Protein AF-A0A1Q9D8P3-F1 (afdb_monomer_lite)

Foldseek 3Di:
DDPVVVVVVVVVVVVVVVVPDDPVDDDDDDPPPPVQQADQQQQWGPDPDPPDIGRVVVVVDAFWDKDWDWDADPDDPDPDPDPVRTHTPDIKTFHHPVRDHDPVVNCVLQVDPPPPPVPPVVPVVPPVPPDPDDTDIRDDDD

Structure (mmCIF, N/CA/C/O backbone):
data_AF-A0A1Q9D8P3-F1
#
_entry.id   AF-A0A1Q9D8P3-F1
#
loop_
_atom_site.group_PDB
_atom_site.id
_atom_site.type_symbol
_atom_site.label_atom_id
_atom_site.label_alt_id
_atom_site.label_comp_id
_atom_site.label_asym_id
_atom_site.label_entity_id
_atom_site.label_seq_id
_atom_site.pdbx_PDB_ins_code
_atom_site.Cartn_x
_atom_site.Cartn_y
_atom_site.Cartn_z
_atom_site.occupancy
_atom_site.B_iso_or_equiv
_atom_site.auth_seq_id
_atom_site.auth_comp_id
_atom_site.auth_asym_id
_atom_site.auth_atom_id
_atom_site.pdbx_PDB_model_num
ATOM 1 N N . MET A 1 1 ? -20.849 10.958 -21.105 1.00 43.81 1 MET A N 1
ATOM 2 C CA . MET A 1 1 ? -20.871 10.535 -19.687 1.00 43.81 1 MET A CA 1
ATOM 3 C C . MET A 1 1 ? -19.741 11.251 -18.957 1.00 43.81 1 MET A C 1
ATOM 5 O O . MET A 1 1 ? -18.580 11.013 -19.268 1.00 43.81 1 MET A O 1
ATOM 9 N N . ARG A 1 2 ? -20.057 12.220 -18.093 1.00 40.66 2 ARG A N 1
ATOM 10 C CA . ARG A 1 2 ? -19.060 13.053 -17.403 1.00 40.66 2 ARG A CA 1
ATOM 11 C C . ARG A 1 2 ? -18.653 12.324 -16.112 1.00 40.66 2 ARG A C 1
ATOM 13 O O . ARG A 1 2 ? -19.510 11.985 -15.309 1.00 40.66 2 ARG A O 1
ATOM 20 N N . ARG A 1 3 ? -17.361 12.013 -15.943 1.00 55.06 3 ARG A N 1
ATOM 21 C CA . ARG A 1 3 ? -16.821 11.104 -14.898 1.00 55.06 3 ARG A CA 1
ATOM 22 C C . ARG A 1 3 ? -17.032 11.551 -13.436 1.00 55.06 3 ARG A C 1
ATOM 24 O O . ARG A 1 3 ? -16.672 10.811 -12.531 1.00 55.06 3 ARG A O 1
ATOM 31 N N . SER A 1 4 ? -17.599 12.730 -13.186 1.00 54.38 4 SER A N 1
ATOM 32 C CA . SER A 1 4 ? -17.808 13.271 -11.836 1.00 54.38 4 SER A CA 1
ATOM 33 C C . SER A 1 4 ? -19.019 12.681 -11.111 1.00 54.38 4 SER A C 1
ATOM 35 O O . SER A 1 4 ? -18.971 12.525 -9.893 1.00 54.38 4 SER A O 1
ATOM 37 N N . ASP A 1 5 ? -20.080 12.320 -11.837 1.00 60.38 5 ASP A N 1
ATOM 38 C CA . ASP A 1 5 ? -21.329 11.858 -11.210 1.00 60.38 5 ASP A CA 1
ATOM 39 C C . ASP A 1 5 ? -21.172 10.446 -10.623 1.00 60.38 5 ASP A C 1
ATOM 41 O O . ASP A 1 5 ? -21.726 10.134 -9.571 1.00 60.38 5 ASP A O 1
ATOM 45 N N . GLY A 1 6 ? -20.317 9.625 -11.245 1.00 75.19 6 GLY A N 1
ATOM 46 C CA . GLY A 1 6 ? -19.971 8.294 -10.747 1.00 75.19 6 GLY A CA 1
ATOM 47 C C . GLY A 1 6 ? -19.176 8.318 -9.441 1.00 75.19 6 GLY A C 1
ATOM 48 O O . GLY A 1 6 ? -19.359 7.430 -8.618 1.00 75.19 6 GLY A O 1
ATOM 49 N N . LEU A 1 7 ? -18.340 9.341 -9.212 1.00 79.69 7 LEU A N 1
ATOM 50 C CA . LEU A 1 7 ? -17.546 9.428 -7.983 1.00 79.69 7 LEU A CA 1
ATOM 51 C C . LEU A 1 7 ? -18.430 9.718 -6.768 1.00 79.69 7 LEU A C 1
ATOM 53 O O . LEU A 1 7 ? -18.281 9.060 -5.747 1.00 79.69 7 LEU A O 1
ATOM 57 N N . LYS A 1 8 ? -19.368 10.667 -6.880 1.00 81.81 8 LYS A N 1
ATOM 58 C CA . LYS A 1 8 ? -20.298 10.974 -5.781 1.00 81.81 8 LYS A CA 1
ATOM 59 C C . LYS A 1 8 ? -21.200 9.788 -5.453 1.00 81.81 8 LYS A C 1
ATOM 61 O O . LYS A 1 8 ? -21.350 9.452 -4.287 1.00 81.81 8 LYS A O 1
ATOM 66 N N . ALA A 1 9 ? -21.761 9.136 -6.473 1.00 85.50 9 ALA A N 1
ATOM 67 C CA . ALA A 1 9 ? -22.569 7.937 -6.271 1.00 85.50 9 ALA A CA 1
ATOM 68 C C . ALA A 1 9 ? -21.756 6.814 -5.606 1.00 85.50 9 ALA A C 1
ATOM 70 O O . ALA A 1 9 ? -22.228 6.197 -4.659 1.00 85.50 9 ALA A O 1
ATOM 71 N N . TYR A 1 10 ? -20.513 6.601 -6.049 1.00 82.94 10 TYR A N 1
ATOM 72 C CA . TYR A 1 10 ? -19.602 5.635 -5.441 1.00 82.94 10 TYR A CA 1
ATOM 73 C C . TYR A 1 10 ? -19.305 5.949 -3.970 1.00 82.94 10 TYR A C 1
ATOM 75 O O . TYR A 1 10 ? -19.391 5.051 -3.141 1.00 82.94 10 TYR A O 1
ATOM 83 N N . VAL A 1 11 ? -18.988 7.207 -3.641 1.00 85.88 11 VAL A N 1
ATOM 84 C CA . VAL A 1 11 ? -18.721 7.630 -2.256 1.00 85.88 11 VAL A CA 1
ATOM 85 C C . VAL A 1 11 ? -19.943 7.384 -1.374 1.00 85.88 11 VAL A C 1
ATOM 87 O O . VAL A 1 11 ? -19.804 6.746 -0.338 1.00 85.88 11 VAL A O 1
ATOM 90 N N . ASN A 1 12 ? -21.136 7.786 -1.820 1.00 89.00 12 ASN A N 1
ATOM 91 C CA . ASN A 1 12 ? -22.367 7.587 -1.052 1.00 89.00 12 ASN A CA 1
ATOM 92 C C . ASN A 1 12 ? -22.673 6.098 -0.808 1.00 89.00 12 ASN A C 1
ATOM 94 O O . ASN A 1 12 ? -23.131 5.726 0.267 1.00 89.00 12 ASN A O 1
ATOM 98 N N . GLU A 1 13 ? -22.453 5.229 -1.799 1.00 88.88 13 GLU A N 1
ATOM 99 C CA . GLU A 1 13 ? -22.638 3.783 -1.609 1.00 88.88 13 GLU A CA 1
ATOM 100 C C . GLU A 1 13 ? -21.564 3.186 -0.691 1.00 88.88 13 GLU A C 1
ATOM 102 O O . GLU A 1 13 ? -21.867 2.326 0.135 1.00 88.88 13 GLU A O 1
ATOM 107 N N . LEU A 1 14 ? -20.322 3.669 -0.781 1.00 85.94 14 LEU A N 1
ATOM 108 C CA . LEU A 1 14 ? -19.241 3.252 0.107 1.00 85.94 14 LEU A CA 1
ATOM 109 C C . LEU A 1 14 ? -19.533 3.638 1.564 1.00 85.94 14 LEU A C 1
ATOM 111 O O . LEU A 1 14 ? -19.341 2.809 2.448 1.00 85.94 14 LEU A O 1
ATOM 115 N N . GLU A 1 15 ? -20.039 4.848 1.808 1.00 89.69 15 GLU A N 1
ATOM 116 C CA . GLU A 1 15 ? -20.454 5.310 3.140 1.00 89.69 15 GLU A CA 1
ATOM 117 C C . GLU A 1 15 ? -21.508 4.378 3.744 1.00 89.69 15 GLU A C 1
ATOM 119 O O . GLU A 1 15 ? -21.305 3.866 4.843 1.00 89.69 15 GLU A O 1
ATOM 124 N N . LYS A 1 16 ? -22.560 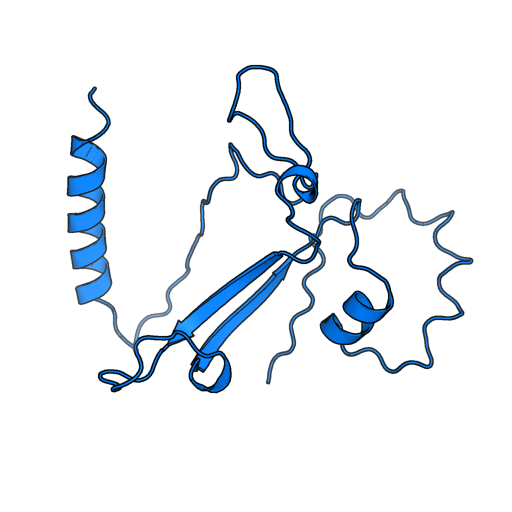4.033 2.989 1.00 89.88 16 LYS A N 1
ATOM 125 C CA . LYS A 1 16 ? -23.587 3.078 3.449 1.00 89.88 16 LYS A CA 1
ATOM 126 C C . LYS A 1 16 ? -23.012 1.702 3.781 1.00 89.88 16 LYS A C 1
ATOM 128 O O . LYS A 1 16 ? -23.474 1.043 4.711 1.00 89.88 16 LYS A O 1
ATOM 133 N N . VAL A 1 17 ? -22.039 1.223 3.005 1.00 87.19 17 VAL A N 1
ATOM 134 C CA . VAL A 1 17 ? -21.379 -0.064 3.271 1.00 87.19 17 VAL A CA 1
ATOM 135 C C . VAL A 1 17 ? -20.547 0.015 4.551 1.00 87.19 17 VAL A C 1
ATOM 137 O O . VAL A 1 17 ? -20.620 -0.902 5.368 1.00 87.19 17 VAL A O 1
ATOM 140 N N . VAL A 1 18 ? -19.802 1.106 4.741 1.00 86.00 18 VAL A N 1
ATOM 141 C CA . VAL A 1 18 ? -18.958 1.342 5.923 1.00 86.00 18 VAL A CA 1
ATOM 142 C C . VAL A 1 18 ? -19.800 1.485 7.191 1.00 86.00 18 VAL A C 1
ATOM 144 O O . VAL A 1 18 ? -19.460 0.885 8.207 1.00 86.00 18 VAL A O 1
ATOM 147 N N . GLU A 1 19 ? -20.926 2.199 7.136 1.00 89.19 19 GLU A N 1
ATOM 148 C CA . GLU A 1 19 ? -21.871 2.325 8.259 1.00 89.19 19 GLU A CA 1
ATOM 149 C C . GLU A 1 19 ? -22.437 0.971 8.712 1.00 89.19 19 GLU A C 1
ATOM 151 O O . GLU A 1 19 ? -22.774 0.793 9.880 1.00 89.19 19 GLU A O 1
ATOM 156 N N . ASN A 1 20 ? -22.502 -0.005 7.802 1.00 88.38 20 ASN A N 1
ATOM 157 C CA . ASN A 1 20 ? -22.992 -1.357 8.068 1.00 88.38 20 ASN A CA 1
ATOM 158 C C . ASN A 1 20 ? -21.869 -2.374 8.350 1.00 88.38 20 ASN A C 1
ATOM 160 O O . ASN A 1 20 ? -22.101 -3.593 8.291 1.00 88.38 20 ASN A O 1
ATOM 164 N N . PHE A 1 21 ? -20.649 -1.910 8.641 1.00 87.75 21 PHE A N 1
ATOM 165 C CA . PHE A 1 21 ? -19.587 -2.786 9.125 1.00 87.75 21 PHE A CA 1
ATOM 166 C C . PHE A 1 21 ? -19.946 -3.353 10.503 1.00 87.75 21 PHE A C 1
ATOM 168 O O . PHE A 1 21 ? -20.349 -2.640 11.414 1.00 87.75 21 PHE A O 1
ATOM 175 N N . SER A 1 22 ? -19.812 -4.669 10.645 1.00 86.69 22 SER A N 1
ATOM 176 C CA . SER A 1 22 ? -20.150 -5.422 11.849 1.00 86.69 22 SER A CA 1
ATOM 177 C C . SER A 1 22 ? -19.015 -6.381 12.168 1.00 86.69 22 SER A C 1
ATOM 179 O O . SER A 1 22 ? -18.444 -7.005 11.277 1.00 86.69 22 SER A O 1
ATOM 181 N N . THR A 1 23 ? -18.706 -6.536 13.449 1.00 87.81 23 THR A N 1
ATOM 182 C CA . THR A 1 23 ? -17.679 -7.471 13.925 1.00 87.81 23 THR A CA 1
ATOM 183 C C . THR A 1 23 ? -18.080 -8.940 13.784 1.00 87.81 23 THR A C 1
ATOM 185 O O . THR A 1 23 ? -17.230 -9.812 13.928 1.00 87.81 23 THR A O 1
ATOM 188 N N . ASP A 1 24 ? -19.347 -9.217 13.472 1.00 92.62 24 ASP A N 1
ATOM 189 C CA . ASP A 1 24 ? -19.895 -10.574 13.360 1.00 92.62 24 ASP A CA 1
ATOM 190 C C . ASP A 1 24 ? -19.796 -11.133 11.932 1.00 92.62 24 ASP A C 1
ATOM 192 O O . ASP A 1 24 ? -20.174 -12.277 11.671 1.00 92.62 24 ASP A O 1
ATOM 196 N N . LYS A 1 25 ? -19.313 -10.325 10.978 1.00 86.81 25 LYS A N 1
ATOM 197 C CA . LYS A 1 25 ? -19.210 -10.683 9.559 1.00 86.81 25 LYS A CA 1
ATOM 198 C C . LYS A 1 25 ? -17.751 -10.774 9.122 1.00 86.81 25 LYS A C 1
ATOM 200 O O . LYS A 1 25 ? -16.914 -9.959 9.500 1.00 86.81 25 LYS A O 1
ATOM 205 N N . VAL A 1 26 ? -17.456 -11.748 8.261 1.00 84.62 26 VAL A N 1
ATOM 206 C CA . VAL A 1 26 ? -16.159 -11.854 7.581 1.00 84.62 26 VAL A CA 1
ATOM 207 C C . VAL A 1 26 ? -16.221 -11.063 6.279 1.00 84.62 26 VAL A C 1
ATOM 209 O O . VAL A 1 26 ? -17.072 -11.323 5.430 1.00 84.62 26 VAL A O 1
ATOM 212 N N . TYR A 1 27 ? -15.304 -10.113 6.114 1.00 78.31 27 TYR A N 1
ATOM 213 C CA . TYR A 1 27 ? -15.194 -9.296 4.907 1.00 78.31 27 TYR A CA 1
ATOM 214 C C . TYR A 1 27 ? -14.022 -9.760 4.046 1.00 78.31 27 TYR A C 1
ATOM 216 O O . TYR A 1 27 ? -12.918 -9.987 4.541 1.00 78.31 27 TYR A O 1
ATOM 224 N N . THR A 1 28 ? -14.246 -9.847 2.737 1.00 77.69 28 THR A N 1
ATOM 225 C CA . THR A 1 28 ? -13.179 -10.014 1.746 1.00 77.69 28 THR A CA 1
ATOM 226 C C . THR A 1 28 ? -12.976 -8.693 1.023 1.00 77.69 28 THR A C 1
ATOM 228 O O . THR A 1 28 ? -13.871 -8.205 0.337 1.00 77.69 28 THR A O 1
ATOM 231 N N . PHE A 1 29 ? -11.788 -8.110 1.169 1.00 70.44 29 PHE A N 1
ATOM 232 C CA . PHE A 1 29 ? -11.418 -6.893 0.457 1.00 70.44 29 PHE A CA 1
ATOM 233 C C . PHE A 1 29 ? -10.707 -7.257 -0.842 1.00 70.44 29 PHE A C 1
ATOM 235 O O . PHE A 1 29 ? -9.598 -7.787 -0.826 1.00 70.44 29 PHE A O 1
ATOM 242 N N . CYS A 1 30 ? -11.330 -6.933 -1.971 1.00 63.19 30 CYS A N 1
ATOM 243 C CA . CYS A 1 30 ? -10.690 -7.041 -3.276 1.00 63.19 30 CYS A CA 1
ATOM 244 C C . CYS A 1 30 ? -10.214 -5.651 -3.707 1.00 63.19 30 CYS A C 1
ATOM 246 O O . CYS A 1 30 ? -11.018 -4.796 -4.080 1.00 63.19 30 CYS A O 1
ATOM 248 N N . ILE A 1 31 ? -8.903 -5.412 -3.642 1.00 62.88 31 ILE A N 1
ATOM 249 C CA . ILE A 1 31 ? -8.306 -4.140 -4.059 1.00 62.88 31 ILE A CA 1
ATOM 250 C C . ILE A 1 31 ? -8.012 -4.211 -5.557 1.00 62.88 31 ILE A C 1
ATOM 252 O O . ILE A 1 31 ? -6.951 -4.659 -5.986 1.00 62.88 31 ILE A O 1
ATOM 256 N N . TRP A 1 32 ? -8.949 -3.724 -6.364 1.00 59.34 32 TRP A N 1
ATOM 257 C CA . TRP A 1 32 ? -8.756 -3.512 -7.798 1.00 59.34 32 TRP A CA 1
ATOM 258 C C . TRP A 1 32 ? -8.155 -2.116 -7.998 1.00 59.34 32 TRP A C 1
ATOM 260 O O . TRP A 1 32 ? -8.826 -1.170 -8.400 1.00 59.34 32 TRP A O 1
ATOM 270 N N . GLY A 1 33 ? -6.900 -1.961 -7.570 1.00 60.81 33 GLY A N 1
ATOM 271 C CA . GLY A 1 33 ? -6.171 -0.697 -7.650 1.00 60.81 33 GLY A CA 1
ATOM 272 C C . GLY A 1 33 ? -5.716 -0.359 -9.071 1.00 60.81 33 GLY A C 1
ATOM 273 O O . GLY A 1 33 ? -6.156 -0.955 -10.049 1.00 60.81 33 GLY A O 1
ATOM 274 N N . VAL A 1 34 ? -4.778 0.585 -9.153 1.00 55.31 34 VAL A N 1
ATOM 275 C CA . VAL A 1 34 ? -4.152 1.218 -10.332 1.00 55.31 34 VAL A CA 1
ATOM 276 C C . VAL A 1 34 ? -3.484 0.254 -11.336 1.00 55.31 34 VAL A C 1
ATOM 278 O O . VAL A 1 34 ? -2.593 0.670 -12.049 1.00 55.31 34 VAL A O 1
ATOM 281 N N . SER A 1 35 ? -3.892 -1.009 -11.459 1.00 58.28 35 SER A N 1
ATOM 282 C CA . SER A 1 35 ? -3.334 -2.023 -12.367 1.00 58.28 35 SER A CA 1
ATOM 283 C C . SER A 1 35 ? -3.202 -1.555 -13.824 1.00 58.28 35 SER A C 1
ATOM 285 O O . SER A 1 35 ? -2.274 -1.967 -14.511 1.00 58.28 35 SER A O 1
ATOM 287 N N . GLN A 1 36 ? -4.072 -0.650 -14.290 1.00 62.56 36 GLN A N 1
ATOM 288 C CA . GLN A 1 36 ? -3.945 -0.043 -15.623 1.00 62.56 36 GLN A CA 1
ATOM 289 C C . GLN A 1 36 ? -2.703 0.849 -15.758 1.00 62.56 36 GLN A C 1
ATOM 291 O O . GLN A 1 36 ? -2.170 1.010 -16.855 1.00 62.56 36 GLN A O 1
ATOM 296 N N . PHE A 1 37 ? -2.260 1.428 -14.643 1.00 68.69 37 PHE A N 1
ATOM 297 C CA . PHE A 1 37 ? -1.185 2.401 -14.586 1.00 68.69 37 PHE A CA 1
ATOM 298 C C . PHE A 1 37 ? 0.041 1.959 -13.806 1.00 68.69 37 PHE A C 1
ATOM 300 O O . PHE A 1 37 ? 1.080 2.569 -13.991 1.00 68.69 37 PHE A O 1
ATOM 307 N N . LEU A 1 38 ? -0.053 0.946 -12.952 1.00 74.12 38 LEU A N 1
ATOM 308 C CA . LEU A 1 38 ? 1.005 0.463 -12.076 1.00 74.12 38 LEU A CA 1
ATOM 309 C C . LEU A 1 38 ? 1.069 -1.060 -12.188 1.00 74.12 38 LEU A C 1
ATOM 311 O O . LEU A 1 38 ? 0.214 -1.779 -11.667 1.00 74.12 38 LEU A O 1
ATOM 315 N N . ASP A 1 39 ? 2.108 -1.542 -12.854 1.00 78.44 39 ASP A N 1
ATOM 316 C CA . ASP A 1 39 ? 2.448 -2.952 -12.958 1.00 78.44 39 ASP A CA 1
ATOM 317 C C . ASP A 1 39 ? 3.570 -3.251 -11.958 1.00 78.44 39 ASP A C 1
ATOM 319 O O . ASP A 1 39 ? 4.746 -2.995 -12.215 1.00 78.44 39 ASP A O 1
ATOM 323 N N . CYS A 1 40 ? 3.204 -3.769 -10.784 1.00 75.31 40 CYS A N 1
ATOM 324 C CA . CYS A 1 40 ? 4.174 -4.122 -9.748 1.00 75.31 40 CYS A CA 1
ATOM 325 C C . CYS A 1 40 ? 5.017 -5.351 -10.131 1.00 75.31 40 CYS A C 1
ATOM 327 O O . CYS A 1 40 ? 6.157 -5.453 -9.685 1.00 75.31 40 CYS A O 1
ATOM 329 N N . ILE A 1 41 ? 4.514 -6.233 -11.006 1.00 77.75 41 ILE A N 1
ATOM 330 C CA . ILE A 1 41 ? 5.260 -7.403 -11.493 1.00 77.75 41 ILE A CA 1
ATOM 331 C C . ILE A 1 41 ? 6.398 -6.945 -12.402 1.00 77.75 41 ILE A C 1
ATOM 333 O O . ILE A 1 41 ? 7.510 -7.456 -12.291 1.00 77.75 41 ILE A O 1
ATOM 337 N N . ARG A 1 42 ? 6.156 -5.957 -13.269 1.00 78.44 42 ARG A N 1
ATOM 338 C CA . ARG A 1 42 ? 7.189 -5.372 -14.144 1.00 78.44 42 ARG A CA 1
ATOM 339 C C . ARG A 1 42 ? 7.926 -4.185 -13.526 1.00 78.44 42 ARG A C 1
ATOM 341 O O . ARG A 1 42 ? 8.951 -3.778 -14.057 1.00 78.44 42 ARG A O 1
ATOM 348 N N . TRP A 1 43 ? 7.447 -3.676 -12.391 1.00 82.38 43 TRP A N 1
ATOM 349 C CA . TRP A 1 43 ? 7.947 -2.465 -11.732 1.00 82.38 43 TRP A CA 1
ATOM 350 C C . TRP A 1 43 ? 7.847 -1.211 -12.626 1.00 82.38 43 TRP A C 1
ATOM 352 O O . TRP A 1 43 ? 8.737 -0.357 -12.658 1.00 82.38 43 TRP A O 1
ATOM 362 N N . GLU A 1 44 ? 6.749 -1.107 -13.377 1.00 84.75 44 GLU A N 1
ATOM 363 C CA . GLU A 1 44 ? 6.527 -0.074 -14.392 1.00 84.75 44 GLU A CA 1
ATOM 364 C C . GLU A 1 44 ? 5.197 0.649 -14.201 1.00 84.75 44 GLU A C 1
ATOM 366 O O . GLU A 1 44 ? 4.159 0.039 -13.946 1.00 84.75 44 GLU A O 1
ATOM 371 N N . ALA A 1 45 ? 5.206 1.957 -14.437 1.00 81.06 45 ALA A N 1
ATOM 372 C CA . ALA A 1 45 ? 4.015 2.738 -14.669 1.00 81.06 45 ALA A CA 1
ATOM 373 C C . ALA A 1 45 ? 3.663 2.745 -16.163 1.00 81.06 45 ALA A C 1
ATOM 375 O O . ALA A 1 45 ? 4.514 3.025 -17.013 1.00 81.06 45 ALA A O 1
ATOM 376 N N . ARG A 1 46 ? 2.405 2.453 -16.490 1.00 79.19 46 ARG A N 1
ATOM 377 C CA . ARG A 1 46 ? 1.875 2.368 -17.861 1.00 79.19 46 ARG A CA 1
ATOM 378 C C . ARG A 1 46 ? 0.693 3.319 -18.022 1.00 79.19 46 ARG A C 1
ATOM 380 O O . ARG A 1 46 ? 0.182 3.829 -17.040 1.00 79.19 46 ARG A O 1
ATOM 387 N N . GLY A 1 47 ? 0.282 3.639 -19.245 1.00 73.75 47 GLY A N 1
ATOM 388 C CA . GLY A 1 47 ? -0.975 4.362 -19.500 1.00 73.75 47 GLY A CA 1
ATOM 389 C C . GLY A 1 47 ? -1.066 5.822 -19.019 1.00 73.75 47 GLY A C 1
ATOM 390 O O . GLY A 1 47 ? -2.046 6.480 -19.350 1.00 73.75 47 GLY A O 1
ATOM 391 N N . ILE A 1 48 ? -0.075 6.354 -18.287 1.00 76.44 48 ILE A N 1
ATOM 392 C CA . ILE A 1 48 ? -0.039 7.765 -17.852 1.00 76.44 48 ILE A CA 1
ATOM 393 C C . ILE A 1 48 ? 0.138 8.688 -19.066 1.00 76.44 48 ILE A C 1
ATOM 395 O O . ILE A 1 48 ? -0.522 9.718 -19.170 1.00 76.44 48 ILE A O 1
ATOM 399 N N . ILE A 1 49 ? 1.004 8.291 -20.003 1.00 77.69 49 ILE A N 1
ATOM 400 C CA . ILE A 1 49 ? 1.186 8.936 -21.306 1.00 77.69 49 ILE A CA 1
ATOM 401 C C . ILE A 1 49 ? 0.985 7.861 -22.385 1.00 77.69 49 ILE A C 1
ATOM 403 O O . ILE A 1 49 ? 1.588 6.787 -22.272 1.00 77.69 49 ILE A O 1
ATOM 407 N N . PRO A 1 50 ? 0.155 8.103 -23.421 1.00 79.00 50 PRO A N 1
ATOM 408 C CA . PRO A 1 50 ? -0.075 7.131 -24.486 1.00 79.00 50 PRO A CA 1
ATOM 409 C C . PRO A 1 50 ? 1.238 6.663 -25.129 1.00 79.00 50 PRO A C 1
ATOM 411 O O . PRO A 1 50 ? 2.042 7.475 -25.574 1.00 79.00 50 PRO A O 1
ATOM 414 N N . GLY A 1 51 ? 1.458 5.346 -25.164 1.00 78.38 51 GLY A N 1
ATOM 415 C CA . GLY A 1 51 ? 2.635 4.730 -25.788 1.00 78.38 51 GLY A CA 1
ATOM 416 C C . GLY A 1 51 ? 3.928 4.763 -24.963 1.00 78.38 51 GLY A C 1
ATOM 417 O O . GLY A 1 51 ? 4.923 4.198 -25.407 1.00 78.38 51 GLY A O 1
ATOM 418 N N . MET A 1 52 ? 3.933 5.365 -23.769 1.00 78.62 52 MET A N 1
ATOM 419 C CA . MET A 1 52 ? 5.118 5.406 -22.905 1.00 78.62 52 MET A CA 1
ATOM 420 C C . MET A 1 52 ? 4.965 4.513 -21.672 1.00 78.62 52 MET A C 1
ATOM 422 O O . MET A 1 52 ? 3.901 4.443 -21.051 1.00 78.62 52 MET A O 1
ATOM 426 N N . THR A 1 53 ? 6.067 3.870 -21.291 1.00 80.75 53 THR A N 1
ATOM 427 C CA . THR A 1 53 ? 6.224 3.160 -20.019 1.00 80.75 53 THR A CA 1
ATOM 428 C C . THR A 1 53 ? 7.347 3.803 -19.210 1.00 80.75 53 THR A C 1
ATOM 430 O O . THR A 1 53 ? 8.351 4.265 -19.757 1.00 80.75 53 THR A O 1
ATOM 433 N N . PHE A 1 54 ? 7.176 3.865 -17.892 1.00 81.44 54 PHE A N 1
ATOM 434 C CA . PHE A 1 54 ? 8.154 4.460 -16.983 1.00 81.44 54 PHE A CA 1
ATOM 435 C C . PHE A 1 54 ? 8.473 3.479 -15.864 1.00 81.44 54 PHE A C 1
ATOM 437 O O . PHE A 1 54 ? 7.576 3.078 -15.138 1.00 81.44 54 PHE A O 1
ATOM 444 N N . GLY A 1 55 ? 9.740 3.115 -15.670 1.00 79.94 55 GLY A N 1
ATOM 445 C CA . GLY A 1 55 ? 10.125 2.332 -14.491 1.00 79.94 55 GLY A CA 1
ATOM 446 C C . GLY A 1 55 ? 9.840 3.109 -13.201 1.00 79.94 55 GLY A C 1
ATOM 447 O O . GLY A 1 55 ? 10.120 4.310 -13.138 1.00 79.94 55 GLY A O 1
ATOM 448 N N . PHE A 1 56 ? 9.321 2.446 -12.164 1.00 75.12 56 PHE A N 1
ATOM 449 C CA . PHE A 1 56 ? 8.997 3.097 -10.883 1.00 75.12 56 PHE A CA 1
ATOM 450 C C . PHE A 1 56 ? 10.192 3.803 -10.239 1.00 75.12 56 PHE A C 1
ATOM 452 O O . PHE A 1 56 ? 10.022 4.860 -9.634 1.00 75.12 56 PHE A O 1
ATOM 459 N N . SER A 1 57 ? 11.407 3.301 -10.460 1.00 74.00 57 SER A N 1
ATOM 460 C CA . SER A 1 57 ? 12.642 3.927 -9.978 1.00 74.00 57 SER A CA 1
ATOM 461 C C . SER A 1 57 ? 12.814 5.373 -10.463 1.00 74.00 57 SER A C 1
ATOM 463 O O . SER A 1 57 ? 13.425 6.181 -9.768 1.00 74.00 57 SER A O 1
ATOM 465 N N . ARG A 1 58 ? 12.238 5.743 -11.620 1.00 74.88 58 ARG A N 1
ATOM 466 C CA . ARG A 1 58 ? 12.277 7.126 -12.136 1.00 74.88 58 ARG A CA 1
ATOM 467 C C . ARG A 1 58 ? 11.410 8.095 -11.335 1.00 74.88 58 ARG A C 1
ATOM 469 O O . ARG A 1 58 ? 11.678 9.289 -11.354 1.00 74.88 58 ARG A O 1
ATOM 476 N N . PHE A 1 59 ? 10.415 7.591 -10.610 1.00 71.38 59 PHE A N 1
ATOM 477 C CA . PHE A 1 59 ? 9.613 8.378 -9.671 1.00 71.38 59 PHE A CA 1
ATOM 478 C C . PHE A 1 59 ? 10.249 8.446 -8.273 1.00 71.38 59 PHE A C 1
ATOM 480 O O . PHE A 1 59 ? 9.595 8.856 -7.319 1.00 71.38 59 PHE A O 1
ATOM 487 N N . GLY A 1 60 ? 11.507 8.008 -8.125 1.00 69.44 60 GLY A N 1
ATOM 488 C CA . GLY A 1 60 ? 12.187 7.923 -6.832 1.00 69.44 60 GLY A CA 1
ATOM 489 C C . GLY A 1 60 ? 11.671 6.792 -5.938 1.00 69.44 60 GLY A C 1
ATOM 490 O O . GLY A 1 60 ? 12.077 6.691 -4.782 1.00 69.44 60 GLY A O 1
ATOM 491 N N . LEU A 1 61 ? 10.793 5.927 -6.456 1.00 72.62 61 LEU A N 1
ATOM 492 C CA . LEU A 1 61 ? 10.272 4.775 -5.730 1.00 72.62 61 LEU A CA 1
ATOM 493 C C . LEU A 1 61 ? 11.268 3.617 -5.836 1.00 72.62 61 LEU A C 1
ATOM 495 O O . LEU A 1 61 ? 11.399 2.979 -6.882 1.00 72.62 61 LEU A O 1
ATOM 499 N N . LYS A 1 62 ? 11.974 3.343 -4.738 1.00 78.75 62 LYS A N 1
ATOM 500 C CA . LYS A 1 62 ? 12.795 2.1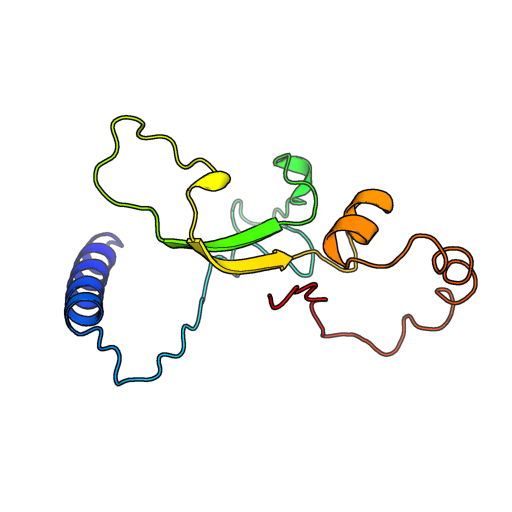37 -4.583 1.00 78.75 62 LYS A CA 1
ATOM 501 C C . LYS A 1 62 ? 11.958 0.993 -4.012 1.00 78.75 62 LYS A C 1
ATOM 503 O O . LYS A 1 62 ? 11.064 1.222 -3.202 1.00 78.75 62 LYS A O 1
ATOM 508 N N . ALA A 1 63 ? 12.260 -0.235 -4.426 1.00 79.38 63 ALA A N 1
ATOM 509 C CA . ALA A 1 63 ? 11.663 -1.422 -3.829 1.00 79.38 63 ALA A CA 1
ATOM 510 C C . ALA A 1 63 ? 12.125 -1.595 -2.363 1.00 79.38 63 ALA A C 1
ATOM 512 O O . ALA A 1 63 ? 13.280 -1.288 -2.052 1.00 79.38 63 ALA A O 1
ATOM 513 N N . PRO A 1 64 ? 11.264 -2.116 -1.468 1.00 83.69 64 PRO A N 1
ATOM 514 C CA . PRO A 1 64 ? 9.879 -2.526 -1.716 1.00 83.69 64 PRO A CA 1
ATOM 515 C C . PRO A 1 64 ? 8.864 -1.372 -1.602 1.00 83.69 64 PRO A C 1
ATOM 517 O O . PRO A 1 64 ? 9.067 -0.403 -0.872 1.00 83.69 64 PRO A O 1
ATOM 520 N N . LEU A 1 65 ? 7.714 -1.535 -2.258 1.00 80.31 65 LEU A N 1
ATOM 521 C CA . LEU A 1 65 ? 6.518 -0.732 -2.017 1.00 80.31 65 LEU A CA 1
ATOM 522 C C . LEU A 1 65 ? 5.751 -1.330 -0.833 1.00 80.31 65 LEU A C 1
ATOM 524 O O . LEU A 1 65 ? 5.436 -2.517 -0.843 1.00 80.31 65 LEU A O 1
ATOM 528 N N . THR A 1 66 ? 5.409 -0.518 0.164 1.00 81.75 66 THR A N 1
ATOM 529 C CA . THR A 1 66 ? 4.649 -0.988 1.329 1.00 81.75 66 THR A CA 1
ATOM 530 C C . THR A 1 66 ? 3.174 -0.625 1.207 1.00 81.75 66 THR A C 1
ATOM 532 O O . THR A 1 66 ? 2.834 0.555 1.109 1.00 81.75 66 THR A O 1
ATOM 535 N N . ILE A 1 67 ? 2.295 -1.626 1.282 1.00 80.38 67 ILE A N 1
ATOM 536 C CA . ILE A 1 67 ? 0.845 -1.446 1.417 1.00 80.38 67 ILE A CA 1
ATOM 537 C C . ILE A 1 67 ? 0.456 -1.785 2.851 1.00 80.38 67 ILE A C 1
ATOM 539 O O . ILE A 1 67 ? 0.744 -2.877 3.340 1.00 80.38 67 ILE A O 1
ATOM 543 N N . ALA A 1 68 ? -0.205 -0.849 3.530 1.00 82.81 68 ALA A N 1
ATOM 544 C C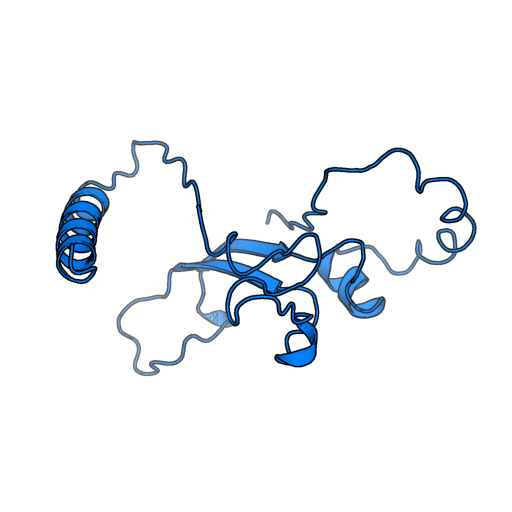A . ALA A 1 68 ? -0.595 -1.030 4.917 1.00 82.81 68 ALA A CA 1
ATOM 545 C C . ALA A 1 68 ? -2.027 -0.570 5.189 1.00 82.81 68 ALA A C 1
ATOM 547 O O . ALA A 1 68 ? -2.450 0.482 4.715 1.00 82.81 68 ALA A O 1
ATOM 548 N N . ILE A 1 69 ? -2.724 -1.341 6.020 1.00 82.69 69 ILE A N 1
ATOM 549 C CA . ILE A 1 69 ? -4.007 -0.988 6.628 1.00 82.69 69 ILE A CA 1
ATOM 550 C C . ILE A 1 69 ? -3.751 -0.908 8.126 1.00 82.69 69 ILE A C 1
ATOM 552 O O . ILE A 1 69 ? -3.241 -1.858 8.725 1.00 82.69 69 ILE A O 1
ATOM 556 N N . TYR A 1 70 ? -4.058 0.232 8.730 1.00 86.19 70 TYR A N 1
ATOM 557 C CA . TYR A 1 70 ? -3.812 0.470 10.143 1.00 86.19 70 TYR A CA 1
ATOM 558 C C . TYR A 1 70 ? -4.883 1.372 10.738 1.00 86.19 70 TYR A C 1
ATOM 560 O O . TYR A 1 70 ? -5.461 2.211 10.050 1.00 86.19 70 TYR A O 1
ATOM 568 N N . GLU A 1 71 ? -5.094 1.216 12.034 1.00 86.31 71 GLU A N 1
ATOM 569 C CA . GLU A 1 71 ? -5.840 2.156 12.857 1.00 86.31 71 GLU A CA 1
ATOM 570 C C . GLU A 1 71 ? -4.886 3.181 13.472 1.00 86.31 71 GLU A C 1
ATOM 572 O O . GLU A 1 71 ? -3.736 2.880 13.817 1.00 86.31 71 GLU A O 1
ATOM 577 N N . MET A 1 72 ? -5.386 4.407 13.596 1.00 86.62 72 MET A N 1
ATOM 578 C CA . MET A 1 72 ? -4.766 5.469 14.374 1.00 86.62 72 MET A CA 1
ATOM 579 C C . MET A 1 72 ? -5.611 5.700 15.628 1.00 86.62 72 MET A C 1
ATOM 581 O O . MET A 1 72 ? -6.835 5.758 15.511 1.00 86.62 72 MET A O 1
ATOM 585 N N . PRO A 1 73 ? -4.998 5.886 16.809 1.00 82.88 73 PRO A N 1
ATOM 586 C CA . PRO A 1 73 ? -5.724 6.391 17.968 1.00 82.88 73 PRO A CA 1
ATOM 587 C C . PRO A 1 73 ? -6.300 7.768 17.617 1.00 82.88 73 PRO A C 1
ATOM 589 O O . PRO A 1 73 ? -5.616 8.513 16.912 1.00 82.88 73 PRO A O 1
ATOM 592 N N . GLY A 1 74 ? -7.521 8.048 18.094 1.00 79.44 74 GLY A N 1
ATOM 593 C CA . GLY A 1 74 ? -8.373 9.194 17.732 1.00 79.44 74 GLY A CA 1
ATOM 594 C C . GLY A 1 74 ? -7.771 10.585 17.976 1.00 79.44 74 GLY A C 1
ATOM 595 O O . GLY A 1 74 ? -6.639 10.861 17.584 1.00 79.44 74 GLY A O 1
ATOM 596 N N . GLU A 1 75 ? -8.530 11.511 18.570 1.00 77.94 75 GLU A N 1
ATOM 597 C CA . GLU A 1 75 ? -8.044 12.885 18.762 1.00 77.94 75 GLU A CA 1
ATOM 598 C C . GLU A 1 75 ? -6.714 12.905 19.527 1.00 77.94 75 GLU A C 1
ATOM 600 O O . GLU A 1 75 ? -6.596 12.441 20.660 1.00 77.94 75 GLU A O 1
ATOM 605 N N . HIS A 1 76 ? -5.686 13.429 18.866 1.00 78.62 76 HIS A N 1
ATOM 606 C CA . HIS A 1 76 ? -4.349 13.563 19.412 1.00 78.62 76 HIS A CA 1
ATOM 607 C C . HIS A 1 76 ? -3.808 14.940 19.021 1.00 78.62 76 HIS A C 1
ATOM 609 O O . HIS A 1 76 ? -3.993 15.344 17.871 1.00 78.62 76 HIS A O 1
ATOM 615 N N . PRO A 1 77 ? -3.095 15.644 19.920 1.00 83.31 77 PRO A N 1
ATOM 616 C CA . PRO A 1 77 ? -2.589 16.993 19.645 1.00 83.31 77 PRO A CA 1
ATOM 617 C C . PRO A 1 77 ? -1.669 17.058 18.419 1.00 83.31 77 PRO A C 1
ATOM 619 O O . PRO A 1 77 ? -1.580 18.073 17.739 1.00 83.31 77 PRO A O 1
ATOM 622 N N . ASP A 1 78 ? -0.966 15.956 18.151 1.00 81.81 78 ASP A N 1
ATOM 623 C CA . ASP A 1 78 ? -0.107 15.795 16.981 1.00 81.81 78 ASP A CA 1
ATOM 624 C C . ASP A 1 78 ? -0.869 15.152 15.803 1.00 81.81 78 ASP A C 1
ATOM 626 O O . ASP A 1 78 ? -1.213 13.961 15.897 1.00 81.81 78 ASP A O 1
ATOM 630 N N . PRO A 1 79 ? -1.075 15.879 14.685 1.00 82.31 79 PRO A N 1
ATOM 631 C CA . PRO A 1 79 ? -1.759 15.370 13.497 1.00 82.31 79 PRO A CA 1
ATOM 632 C C . PRO A 1 79 ? -0.896 14.410 12.662 1.00 82.31 79 PRO A C 1
ATOM 634 O O . PRO A 1 79 ? -1.368 13.844 11.676 1.00 82.31 79 PRO A O 1
ATOM 637 N N . ARG A 1 80 ? 0.386 14.216 12.999 1.00 83.12 80 ARG A N 1
ATOM 638 C CA . ARG A 1 80 ? 1.286 13.369 12.207 1.00 83.12 80 ARG A CA 1
ATOM 639 C C . ARG A 1 80 ? 0.945 11.885 12.350 1.00 83.12 80 ARG A C 1
ATOM 641 O O . ARG A 1 80 ? 0.771 11.354 13.447 1.00 83.12 80 ARG A O 1
ATOM 648 N N . HIS A 1 81 ? 0.984 11.174 11.222 1.00 83.81 81 HIS A N 1
ATOM 649 C CA . HIS A 1 81 ? 0.807 9.720 11.137 1.00 83.81 81 HIS A CA 1
ATOM 650 C C . HIS A 1 81 ? 2.095 8.973 11.534 1.00 83.81 81 HIS A C 1
ATOM 652 O O . HIS A 1 81 ? 2.705 8.269 10.719 1.00 83.81 81 HIS A O 1
ATOM 658 N N . LEU A 1 82 ? 2.535 9.146 12.783 1.00 86.88 82 LEU A N 1
ATOM 659 C CA . LEU A 1 82 ? 3.749 8.521 13.314 1.00 86.88 82 LEU A CA 1
ATOM 660 C C . LEU A 1 82 ? 3.626 6.993 13.338 1.00 86.88 82 LEU A C 1
ATOM 662 O O . LEU A 1 82 ? 2.601 6.451 13.740 1.00 86.88 82 LEU A O 1
ATOM 666 N N . ARG A 1 83 ? 4.694 6.287 12.944 1.00 84.12 83 ARG A N 1
ATOM 667 C CA . ARG A 1 83 ? 4.710 4.814 12.867 1.00 84.12 83 ARG A CA 1
ATOM 668 C C . ARG A 1 83 ? 4.431 4.143 14.214 1.00 84.12 83 ARG A C 1
ATOM 670 O O . ARG A 1 83 ? 3.715 3.154 14.242 1.00 84.12 83 ARG A O 1
ATOM 677 N N . SER A 1 84 ? 4.944 4.699 15.310 1.00 86.19 84 SER A N 1
ATOM 678 C CA . SER A 1 84 ? 4.739 4.191 16.675 1.00 86.19 84 SER A CA 1
ATOM 679 C C . SER A 1 84 ? 3.280 4.216 17.138 1.00 86.19 84 SER A C 1
ATOM 681 O O . SER A 1 84 ? 2.934 3.513 18.078 1.00 86.19 84 SER A O 1
ATOM 683 N N . ARG A 1 85 ? 2.425 5.013 16.486 1.00 85.81 85 ARG A N 1
ATOM 684 C CA . ARG A 1 85 ? 1.001 5.150 16.820 1.00 85.81 85 ARG A CA 1
ATOM 685 C C . ARG A 1 85 ? 0.092 4.269 15.969 1.00 85.81 85 ARG A C 1
ATOM 687 O O . ARG A 1 85 ? -1.103 4.215 16.227 1.00 85.81 85 ARG A O 1
ATOM 694 N N . LYS A 1 86 ? 0.626 3.619 14.938 1.00 88.38 86 LYS A N 1
ATOM 695 C CA . LYS A 1 86 ? -0.172 2.835 13.997 1.00 88.38 86 LYS A CA 1
ATOM 696 C C . LYS A 1 86 ? -0.377 1.435 14.545 1.00 88.38 86 LYS A C 1
ATOM 698 O O . LYS A 1 86 ? 0.590 0.694 14.725 1.00 88.38 86 LYS A O 1
ATOM 703 N N . ARG A 1 87 ? -1.635 1.050 14.739 1.00 86.56 87 ARG A N 1
ATOM 704 C CA . ARG A 1 87 ? -2.000 -0.345 14.977 1.00 86.56 87 ARG A CA 1
ATOM 705 C C . ARG A 1 87 ? -2.260 -1.007 13.629 1.00 86.56 87 ARG A C 1
ATOM 707 O O . ARG A 1 87 ? -3.301 -0.793 13.019 1.00 86.56 87 ARG A O 1
ATOM 714 N N . TYR A 1 88 ? -1.277 -1.747 13.129 1.00 84.00 88 TYR A N 1
ATOM 715 C CA . TYR A 1 88 ? -1.350 -2.371 11.810 1.00 84.00 88 TYR A CA 1
ATOM 716 C C . TYR A 1 88 ? -2.245 -3.614 11.824 1.00 84.00 88 TYR A C 1
ATOM 718 O O . TYR A 1 88 ? -2.037 -4.520 12.624 1.00 84.00 88 TYR A O 1
ATOM 726 N N . TYR A 1 89 ? -3.193 -3.660 10.892 1.00 81.06 89 TYR A N 1
ATOM 727 C CA . TYR A 1 89 ? -3.980 -4.848 10.551 1.00 81.06 89 TYR A CA 1
ATOM 728 C C . TYR A 1 89 ? -3.379 -5.590 9.356 1.00 81.06 89 TYR A C 1
ATOM 730 O O . TYR A 1 89 ? -3.412 -6.813 9.289 1.00 81.06 89 TYR A O 1
ATOM 738 N N . LEU A 1 90 ? -2.796 -4.834 8.423 1.00 81.25 90 LEU A N 1
ATOM 739 C CA . LEU A 1 90 ? -2.057 -5.337 7.274 1.00 81.25 90 LEU A CA 1
ATOM 740 C C . LEU A 1 90 ? -0.815 -4.467 7.089 1.00 81.25 90 LEU A C 1
ATOM 742 O O . LEU A 1 90 ? -0.901 -3.240 7.150 1.00 81.25 90 LEU A O 1
ATOM 746 N N . ASN A 1 91 ? 0.333 -5.085 6.845 1.00 85.00 91 ASN A N 1
ATOM 747 C CA . ASN A 1 91 ? 1.553 -4.381 6.472 1.00 85.00 91 ASN A CA 1
ATOM 748 C C . ASN A 1 91 ? 2.391 -5.290 5.576 1.00 85.00 91 ASN A C 1
ATOM 750 O O . ASN A 1 91 ? 3.059 -6.201 6.060 1.00 85.00 91 ASN A O 1
ATOM 754 N N . VAL A 1 92 ? 2.301 -5.069 4.270 1.00 82.50 92 VAL A N 1
ATOM 755 C CA . VAL A 1 92 ? 2.882 -5.944 3.257 1.00 82.50 92 VAL A CA 1
ATOM 756 C C . VAL A 1 92 ? 3.896 -5.164 2.442 1.00 82.50 92 VAL A C 1
ATOM 758 O O . VAL A 1 92 ? 3.576 -4.118 1.876 1.00 82.50 92 VAL A O 1
ATOM 761 N N . ALA A 1 93 ? 5.112 -5.695 2.363 1.00 85.75 93 ALA A N 1
ATOM 762 C CA . ALA A 1 93 ? 6.129 -5.234 1.433 1.00 85.75 93 ALA A CA 1
ATOM 763 C C . ALA A 1 93 ? 5.987 -5.987 0.104 1.00 85.75 93 ALA A C 1
ATOM 765 O O . ALA A 1 93 ? 5.899 -7.213 0.086 1.00 85.75 93 ALA A O 1
ATOM 766 N N . MET A 1 94 ? 5.968 -5.248 -1.001 1.00 81.69 94 MET A N 1
ATOM 767 C CA . MET A 1 94 ? 5.833 -5.771 -2.358 1.00 81.69 94 MET A CA 1
ATOM 768 C C . MET A 1 94 ? 7.008 -5.329 -3.222 1.00 81.69 94 MET A C 1
ATOM 770 O O . MET A 1 94 ? 7.441 -4.177 -3.168 1.00 81.69 94 MET A O 1
ATOM 774 N N . TRP A 1 95 ? 7.504 -6.233 -4.057 1.00 84.69 95 TRP A N 1
ATOM 775 C CA . TRP A 1 95 ? 8.535 -5.947 -5.049 1.00 84.69 95 TRP A CA 1
ATOM 776 C C . TRP A 1 95 ? 8.380 -6.860 -6.264 1.00 84.69 95 TRP A C 1
ATOM 778 O O . TRP A 1 95 ? 7.696 -7.883 -6.212 1.00 84.69 95 TRP A O 1
ATOM 788 N N . SER A 1 96 ? 9.029 -6.480 -7.362 1.00 83.56 96 SER A N 1
ATOM 789 C CA . SER A 1 96 ? 9.162 -7.329 -8.545 1.00 83.56 96 SER A CA 1
ATOM 790 C C . SER A 1 96 ? 10.359 -8.261 -8.384 1.00 83.56 96 SER A C 1
ATOM 792 O O . SER A 1 96 ? 11.417 -7.825 -7.936 1.00 83.56 96 SER A O 1
ATOM 794 N N . ALA A 1 97 ? 10.252 -9.509 -8.842 1.00 78.38 97 ALA A N 1
ATOM 795 C CA . ALA A 1 97 ? 11.414 -10.394 -8.964 1.00 78.38 97 ALA A CA 1
ATOM 796 C C . ALA A 1 97 ? 12.494 -9.829 -9.912 1.00 78.38 97 ALA A C 1
ATOM 798 O O . ALA A 1 97 ? 13.671 -10.130 -9.749 1.00 78.38 97 ALA A O 1
ATOM 799 N N . LEU A 1 98 ? 12.107 -8.978 -10.871 1.00 78.00 98 LEU A N 1
ATOM 800 C CA . LEU A 1 98 ? 13.034 -8.283 -11.771 1.00 78.00 98 LEU A CA 1
ATOM 801 C C . LEU A 1 98 ? 13.767 -7.125 -11.078 1.00 78.00 98 LEU A C 1
ATOM 803 O O . LEU A 1 98 ? 14.822 -6.703 -11.538 1.00 78.00 98 LEU A O 1
ATOM 807 N N . HIS A 1 99 ? 13.197 -6.599 -9.992 1.00 79.25 99 HIS A N 1
ATOM 808 C CA . HIS A 1 99 ? 13.721 -5.459 -9.243 1.00 79.25 99 HIS A CA 1
ATOM 809 C C . HIS A 1 99 ? 13.667 -5.766 -7.739 1.00 79.25 99 HIS A C 1
ATOM 811 O O . HIS A 1 99 ? 12.837 -5.190 -7.021 1.00 79.25 99 HIS A O 1
ATOM 817 N N . PRO A 1 100 ? 14.499 -6.709 -7.257 1.00 79.75 100 PRO A N 1
ATOM 818 C CA . PRO A 1 100 ? 14.523 -7.057 -5.848 1.00 79.75 100 PRO A CA 1
ATOM 819 C C . PRO A 1 100 ? 15.014 -5.867 -5.001 1.00 79.75 100 PRO A C 1
ATOM 821 O O . PRO A 1 100 ? 15.781 -5.031 -5.487 1.00 79.75 100 PRO A O 1
ATOM 824 N N . PRO A 1 101 ? 14.594 -5.776 -3.727 1.00 82.81 101 PRO A N 1
ATOM 825 C CA . PRO A 1 101 ? 15.195 -4.861 -2.769 1.00 82.81 101 PRO A CA 1
ATOM 826 C C . PRO A 1 101 ? 16.700 -5.122 -2.633 1.00 82.81 101 PRO A C 1
ATOM 828 O O . PRO A 1 101 ? 17.165 -6.244 -2.831 1.00 82.81 101 PRO A O 1
ATOM 831 N N . GLU A 1 102 ? 17.452 -4.092 -2.247 1.00 81.75 102 GLU A N 1
ATOM 832 C CA . GLU A 1 102 ? 18.880 -4.212 -1.926 1.00 81.75 102 GLU A CA 1
ATOM 833 C C . GLU A 1 102 ? 19.103 -5.316 -0.868 1.00 81.75 102 GLU A C 1
ATOM 835 O O . GLU A 1 102 ? 18.270 -5.496 0.022 1.00 81.75 102 GLU A O 1
ATOM 840 N N . GLY A 1 103 ? 20.206 -6.069 -0.965 1.00 77.50 103 GLY A N 1
ATOM 841 C CA . GLY A 1 103 ? 20.396 -7.330 -0.230 1.00 77.50 103 GLY A CA 1
ATOM 842 C C . GLY A 1 103 ? 20.187 -7.225 1.284 1.00 77.50 103 GLY A C 1
ATOM 843 O O . GLY A 1 103 ? 19.465 -8.036 1.860 1.00 77.50 103 GLY A O 1
ATOM 844 N N . ASP A 1 104 ? 20.729 -6.193 1.929 1.00 78.94 104 ASP A N 1
ATOM 845 C CA . ASP A 1 104 ? 20.558 -5.996 3.377 1.00 78.94 104 ASP A CA 1
ATOM 846 C C . ASP A 1 104 ? 19.124 -5.616 3.749 1.00 78.94 104 ASP A C 1
ATOM 848 O O . ASP A 1 104 ? 18.582 -6.074 4.757 1.00 78.94 104 ASP A O 1
ATOM 852 N N . ARG A 1 105 ? 18.458 -4.845 2.883 1.00 76.56 105 ARG A N 1
ATOM 853 C CA . ARG A 1 105 ? 17.052 -4.489 3.061 1.00 76.56 105 ARG A CA 1
ATOM 854 C C . ARG A 1 105 ? 16.152 -5.704 2.881 1.00 76.56 105 ARG A C 1
ATOM 856 O O . ARG A 1 105 ? 15.178 -5.851 3.613 1.00 76.56 105 ARG A O 1
ATOM 863 N N . LEU A 1 106 ? 16.474 -6.577 1.931 1.00 79.50 106 LEU A N 1
ATOM 864 C CA . LEU A 1 106 ? 15.756 -7.826 1.730 1.00 79.50 106 LEU A CA 1
ATOM 865 C C . LEU A 1 106 ? 15.862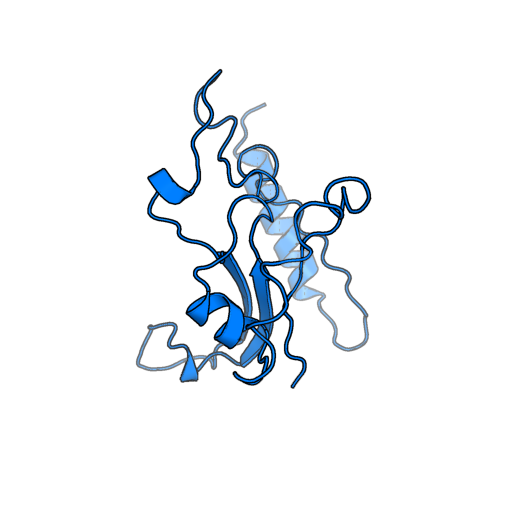 -8.712 2.974 1.00 79.50 106 LEU A C 1
ATOM 867 O O . LEU A 1 106 ? 14.822 -9.165 3.442 1.00 79.50 106 LEU A O 1
ATOM 871 N N . LYS A 1 107 ? 17.066 -8.872 3.549 1.00 74.94 107 LYS A N 1
ATOM 872 C CA . LYS A 1 107 ? 17.298 -9.624 4.801 1.00 74.94 107 LYS A CA 1
ATOM 873 C C . LYS A 1 107 ? 16.438 -9.102 5.957 1.00 74.94 107 LYS A C 1
ATOM 875 O O . LYS A 1 107 ? 15.791 -9.897 6.636 1.00 74.94 107 LYS A O 1
ATOM 880 N N . GLU A 1 108 ? 16.366 -7.781 6.137 1.00 78.50 108 GLU A N 1
ATOM 881 C CA . GLU A 1 108 ? 15.513 -7.152 7.159 1.00 78.50 108 GLU A CA 1
ATOM 882 C C . GLU A 1 108 ? 14.023 -7.472 6.948 1.00 78.50 108 GLU A C 1
ATOM 884 O O . GLU A 1 108 ? 13.302 -7.758 7.903 1.00 78.50 108 GLU A O 1
ATOM 889 N N . LEU A 1 109 ? 13.557 -7.438 5.696 1.00 74.62 109 LEU A N 1
ATOM 890 C CA . LEU A 1 109 ? 12.147 -7.646 5.351 1.00 74.62 109 LEU A CA 1
ATOM 891 C C . LEU A 1 109 ? 11.694 -9.096 5.537 1.00 74.62 109 LEU A C 1
ATOM 893 O O . LEU A 1 109 ? 10.562 -9.327 5.959 1.00 74.62 109 LEU A O 1
ATOM 897 N N . ILE A 1 110 ? 12.557 -10.059 5.209 1.00 75.25 110 ILE A N 1
ATOM 898 C CA . ILE A 1 110 ? 12.260 -11.496 5.315 1.00 75.25 110 ILE A CA 1
ATOM 899 C C . ILE A 1 110 ? 12.611 -12.081 6.689 1.00 75.25 110 ILE A C 1
ATOM 901 O O . ILE A 1 110 ? 12.190 -13.192 6.997 1.00 75.25 110 ILE A O 1
ATOM 905 N N . GLY A 1 111 ? 13.368 -11.352 7.516 1.00 66.19 111 GLY A N 1
ATOM 906 C CA . GLY A 1 111 ? 13.770 -11.797 8.850 1.00 66.19 111 GLY A CA 1
ATOM 907 C C . GLY A 1 111 ? 14.715 -13.002 8.847 1.00 66.19 111 GLY A C 1
ATOM 908 O O . GLY A 1 111 ? 14.741 -13.744 9.827 1.00 66.19 111 GLY A O 1
ATOM 909 N N . LEU A 1 112 ? 15.466 -13.225 7.760 1.00 55.66 112 LEU A N 1
ATOM 910 C CA . LEU A 1 112 ? 16.439 -14.315 7.702 1.00 55.66 112 LEU A CA 1
ATOM 911 C C . LEU A 1 112 ? 17.665 -13.974 8.567 1.00 55.66 112 LEU A C 1
ATOM 913 O O . LEU A 1 112 ? 18.192 -12.864 8.453 1.00 55.66 112 LEU A O 1
ATOM 917 N N . PRO A 1 113 ? 18.151 -14.911 9.404 1.00 50.34 113 PRO A N 1
ATOM 918 C CA . PRO A 1 113 ? 19.422 -14.747 10.092 1.00 50.34 113 PRO A CA 1
ATOM 919 C C . PRO A 1 113 ? 20.566 -14.700 9.070 1.00 50.34 113 PRO A C 1
ATOM 921 O O . PRO A 1 113 ? 20.552 -15.394 8.055 1.00 50.34 113 PRO A O 1
ATOM 924 N N . GLU A 1 114 ? 21.571 -13.878 9.365 1.00 50.88 114 GLU A N 1
ATOM 925 C CA . GLU A 1 114 ? 22.706 -13.507 8.504 1.00 50.88 114 GLU A CA 1
ATOM 926 C C . GLU A 1 114 ? 23.539 -14.702 7.974 1.00 50.88 114 GLU A C 1
ATOM 928 O O . GLU A 1 114 ? 24.310 -14.554 7.032 1.00 50.88 114 GLU A O 1
ATOM 933 N N . SER A 1 115 ? 23.338 -15.911 8.511 1.00 48.59 115 SER A N 1
ATOM 934 C CA . SER A 1 115 ? 24.14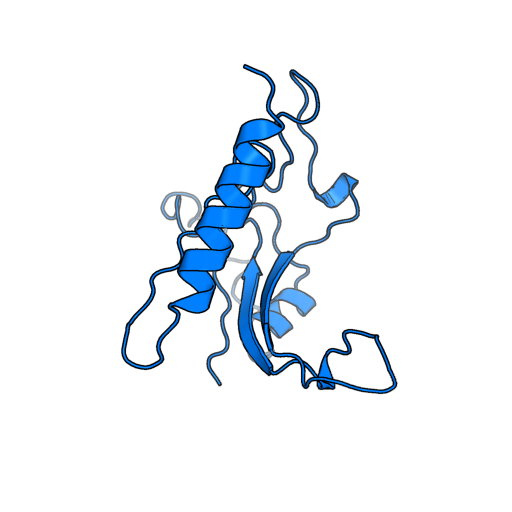7 -17.116 8.286 1.00 48.59 115 SER A CA 1
ATOM 935 C C . SER A 1 115 ? 23.755 -18.008 7.092 1.00 48.59 115 SER A C 1
ATOM 937 O O . SER A 1 115 ? 24.280 -19.113 6.971 1.00 48.59 115 SER A O 1
ATOM 939 N N . GLN A 1 116 ? 22.832 -17.595 6.217 1.00 45.56 116 GLN A N 1
ATOM 940 C CA . GLN A 1 116 ? 22.340 -18.438 5.102 1.00 45.56 116 GLN A CA 1
ATOM 941 C C . GLN A 1 116 ? 22.506 -17.808 3.704 1.00 45.56 116 GLN A C 1
ATOM 943 O O . GLN A 1 116 ? 21.979 -18.328 2.724 1.00 45.56 116 GLN A O 1
ATOM 948 N N . VAL A 1 117 ? 23.218 -16.684 3.575 1.00 50.50 117 VAL A N 1
ATOM 949 C CA . VAL A 1 117 ? 23.239 -15.908 2.316 1.00 50.50 117 VAL A CA 1
ATOM 950 C C . VAL A 1 117 ? 24.359 -16.329 1.352 1.00 50.50 117 VAL A C 1
ATOM 952 O O . VAL A 1 117 ? 24.211 -16.133 0.148 1.00 50.50 117 VAL A O 1
ATOM 955 N N . GLU A 1 118 ? 25.418 -16.999 1.817 1.00 48.69 118 GLU A N 1
ATOM 956 C CA . GLU A 1 118 ? 26.562 -17.361 0.956 1.00 48.69 118 GLU A CA 1
ATOM 957 C C . GLU A 1 118 ? 26.274 -18.462 -0.084 1.00 48.69 118 GLU A C 1
ATOM 959 O O . GLU A 1 118 ? 27.016 -18.590 -1.053 1.00 48.69 118 GLU A O 1
ATOM 964 N N . GLU A 1 119 ? 25.189 -19.236 0.031 1.00 47.66 119 GLU A N 1
ATOM 965 C CA . GLU A 1 119 ? 24.982 -20.391 -0.862 1.00 47.66 119 GLU A CA 1
ATOM 966 C C . GLU A 1 119 ? 24.082 -20.125 -2.084 1.00 47.66 119 GLU A C 1
ATOM 968 O O . GLU A 1 119 ? 23.970 -20.978 -2.972 1.00 47.66 119 GLU A O 1
ATOM 973 N N . THR A 1 120 ? 23.448 -18.949 -2.179 1.00 41.22 120 THR A N 1
ATOM 974 C CA . THR A 1 120 ? 22.400 -18.717 -3.198 1.00 41.22 120 THR A CA 1
ATOM 975 C C . THR A 1 120 ? 22.927 -18.142 -4.518 1.00 41.22 120 THR A C 1
ATOM 977 O O . THR A 1 120 ? 22.266 -18.298 -5.548 1.00 41.22 120 THR A O 1
ATOM 980 N N . GLU A 1 121 ? 24.132 -17.561 -4.547 1.00 42.41 121 GLU A N 1
ATOM 981 C CA . GLU A 1 121 ? 24.715 -17.024 -5.791 1.00 42.41 121 GLU A CA 1
ATOM 982 C C . GLU A 1 121 ? 25.104 -18.125 -6.797 1.00 42.41 121 GLU A C 1
ATOM 984 O O . GLU A 1 121 ? 25.123 -17.879 -8.000 1.00 42.41 121 GLU A O 1
ATOM 989 N N . SER A 1 122 ? 25.317 -19.373 -6.355 1.00 37.94 122 SER A N 1
ATOM 990 C CA . SER A 1 122 ? 25.734 -20.465 -7.255 1.00 37.94 122 SER A CA 1
ATOM 991 C C . SER A 1 122 ? 24.585 -21.215 -7.949 1.00 37.94 122 SER A C 1
ATOM 993 O O . SER A 1 122 ? 24.809 -21.878 -8.962 1.00 37.94 122 SER A O 1
ATOM 995 N N . LYS A 1 123 ? 23.338 -21.118 -7.457 1.00 35.91 123 LYS A N 1
ATOM 996 C CA . LYS A 1 123 ? 22.208 -21.938 -7.956 1.00 35.91 123 LYS A CA 1
ATOM 997 C C . LYS A 1 123 ? 21.183 -21.174 -8.806 1.00 35.91 123 LYS A C 1
ATOM 999 O O . LYS A 1 123 ? 20.359 -21.809 -9.467 1.00 35.91 123 LYS A O 1
ATOM 1004 N N . GLN A 1 124 ? 21.246 -19.839 -8.872 1.00 40.00 124 GLN A N 1
ATOM 1005 C CA . GLN A 1 124 ? 20.291 -19.028 -9.651 1.00 40.00 124 GLN A CA 1
ATOM 1006 C C . GLN A 1 124 ? 20.419 -19.162 -11.181 1.00 40.00 124 GLN A C 1
ATOM 1008 O O . GLN A 1 124 ? 19.485 -18.800 -11.894 1.00 40.00 124 GLN A O 1
ATOM 1013 N N . SER A 1 125 ? 21.494 -19.767 -11.702 1.00 41.19 125 SER A N 1
ATOM 1014 C CA . SER A 1 125 ? 21.663 -20.000 -13.147 1.00 41.19 125 SER A CA 1
ATOM 1015 C C . SER A 1 125 ? 20.646 -20.986 -13.747 1.00 41.19 125 SER A C 1
ATOM 1017 O O . SER A 1 125 ? 20.388 -20.912 -14.943 1.00 41.19 125 SER A O 1
ATOM 1019 N N . ASN A 1 126 ? 20.050 -21.897 -12.963 1.00 38.19 126 ASN A N 1
ATOM 1020 C CA . ASN A 1 126 ? 19.277 -23.021 -13.528 1.00 38.19 126 ASN A CA 1
ATOM 1021 C C . ASN A 1 126 ? 17.798 -23.094 -13.095 1.00 38.19 126 ASN A C 1
ATOM 1023 O O . ASN A 1 126 ? 17.089 -24.000 -13.524 1.00 38.19 126 ASN A O 1
ATOM 1027 N N . ALA A 1 127 ? 17.293 -22.150 -12.291 1.00 35.47 127 ALA A N 1
ATOM 1028 C CA . ALA A 1 127 ? 15.908 -22.176 -11.786 1.00 35.47 127 ALA A CA 1
ATOM 1029 C C . ALA A 1 127 ? 14.954 -21.163 -12.461 1.00 35.47 127 ALA A C 1
ATOM 1031 O O . ALA A 1 127 ? 13.788 -21.060 -12.081 1.00 35.47 127 ALA A O 1
ATOM 1032 N N . LEU A 1 128 ? 15.418 -20.437 -13.485 1.00 38.34 128 LEU A N 1
ATOM 1033 C CA . LEU A 1 128 ? 14.664 -19.382 -14.187 1.00 38.34 128 LEU A CA 1
ATOM 1034 C C . LEU A 1 128 ? 13.489 -19.883 -15.054 1.00 38.34 128 LEU A C 1
ATOM 1036 O O . LEU A 1 128 ? 12.775 -19.070 -15.634 1.00 38.34 128 LEU A O 1
ATOM 1040 N N . ALA A 1 129 ? 13.246 -21.195 -15.139 1.00 37.88 129 ALA A N 1
ATOM 1041 C CA . ALA A 1 129 ? 12.254 -21.757 -16.060 1.00 37.88 129 ALA A CA 1
ATOM 1042 C C . ALA A 1 129 ? 10.885 -22.115 -15.444 1.00 37.88 129 ALA A C 1
ATOM 1044 O O . ALA A 1 129 ? 9.970 -22.409 -16.207 1.00 37.88 129 ALA A O 1
ATOM 1045 N N . MET A 1 130 ? 10.694 -22.106 -14.114 1.00 31.03 130 MET A N 1
ATOM 1046 C CA . MET A 1 130 ? 9.489 -22.738 -13.524 1.00 31.03 130 MET A CA 1
ATOM 1047 C C . MET A 1 130 ? 8.649 -21.920 -12.530 1.00 31.03 130 MET A C 1
ATOM 1049 O O . MET A 1 130 ? 7.626 -22.420 -12.077 1.00 31.03 130 MET A O 1
ATOM 1053 N N . TRP A 1 131 ? 8.990 -20.661 -12.239 1.00 33.50 131 TRP A N 1
ATOM 1054 C CA . TRP A 1 131 ? 8.231 -19.822 -11.290 1.00 33.50 131 TRP A CA 1
ATOM 1055 C C . TRP A 1 131 ? 7.720 -18.519 -11.922 1.00 33.50 131 TRP A C 1
ATOM 1057 O O . TRP A 1 131 ? 7.866 -17.432 -11.371 1.00 33.50 131 TRP A O 1
ATOM 1067 N N . ASN A 1 132 ? 7.084 -18.616 -13.089 1.00 37.03 132 ASN A N 1
ATOM 1068 C CA . ASN A 1 132 ? 6.215 -17.545 -13.580 1.00 37.03 132 ASN A CA 1
ATOM 1069 C C . ASN A 1 132 ? 4.856 -17.661 -12.874 1.00 37.03 132 ASN A C 1
ATOM 1071 O O . ASN A 1 132 ? 4.052 -18.480 -13.305 1.00 37.03 132 ASN A O 1
ATOM 1075 N N . LEU A 1 133 ? 4.640 -16.884 -11.794 1.00 40.22 133 LEU A N 1
ATOM 1076 C CA . LEU A 1 133 ? 3.360 -16.239 -11.393 1.00 40.22 133 LEU A CA 1
ATOM 1077 C C . LEU A 1 133 ? 3.246 -15.837 -9.905 1.00 40.22 133 LEU A C 1
ATOM 1079 O O . LEU A 1 133 ? 2.209 -15.308 -9.515 1.00 40.22 133 LEU A O 1
ATOM 1083 N N . SER A 1 134 ? 4.264 -16.018 -9.060 1.00 36.88 134 SER A N 1
ATOM 1084 C CA . SER A 1 134 ? 4.128 -15.677 -7.634 1.00 36.88 134 SER A CA 1
ATOM 1085 C C . SER A 1 134 ? 4.811 -14.353 -7.286 1.00 36.88 134 SER A C 1
ATOM 1087 O O . SER A 1 134 ? 6.033 -14.240 -7.354 1.00 36.88 134 SER A O 1
ATOM 1089 N N . CYS A 1 135 ? 4.031 -13.341 -6.895 1.00 40.03 135 CYS A N 1
ATOM 1090 C CA . CYS A 1 135 ? 4.554 -12.213 -6.124 1.00 40.03 135 CYS A CA 1
ATOM 1091 C C . CYS A 1 135 ? 5.112 -12.757 -4.799 1.00 40.03 135 CYS A C 1
ATOM 1093 O O . CYS A 1 135 ? 4.374 -13.363 -4.023 1.00 40.03 135 CYS A O 1
ATOM 1095 N N . CYS A 1 136 ? 6.401 -12.551 -4.526 1.00 47.59 136 CYS A N 1
ATOM 1096 C CA . CYS A 1 136 ? 6.999 -12.949 -3.254 1.00 47.59 136 CYS A CA 1
ATOM 1097 C C . CYS A 1 136 ? 6.491 -12.022 -2.139 1.00 47.59 136 CYS A C 1
ATOM 1099 O O . CYS A 1 136 ? 6.867 -10.854 -2.076 1.00 47.59 136 CYS A O 1
ATOM 1101 N N . TYR A 1 137 ? 5.628 -12.542 -1.266 1.00 43.66 137 TYR A N 1
ATOM 1102 C CA . TYR A 1 137 ? 5.142 -11.847 -0.076 1.00 43.66 137 TYR A CA 1
ATOM 1103 C C . TYR A 1 137 ? 6.033 -12.189 1.127 1.00 43.66 137 TYR A C 1
ATOM 1105 O O . TYR A 1 137 ? 6.050 -13.330 1.580 1.00 43.66 137 TYR A O 1
ATOM 1113 N N . GLY A 1 138 ? 6.761 -11.205 1.661 1.00 39.75 138 GLY A N 1
ATOM 1114 C CA . GLY A 1 138 ? 7.425 -11.306 2.965 1.00 39.75 138 GLY A CA 1
ATOM 1115 C C . GLY A 1 138 ? 6.507 -10.758 4.056 1.00 39.75 138 GLY A C 1
ATOM 1116 O O . GLY A 1 138 ? 6.400 -9.542 4.209 1.00 39.75 138 GLY A O 1
ATOM 1117 N N . GLY A 1 139 ? 5.800 -11.636 4.770 1.00 34.06 139 GLY A N 1
ATOM 1118 C CA . GLY A 1 139 ? 4.902 -11.265 5.865 1.00 34.06 139 GLY A CA 1
ATOM 1119 C C . GLY A 1 139 ? 5.376 -11.838 7.197 1.00 34.06 139 GLY A C 1
ATOM 1120 O O . GLY A 1 139 ? 5.523 -13.049 7.330 1.00 34.06 139 GLY A O 1
ATOM 1121 N N . ARG A 1 140 ? 5.571 -10.970 8.195 1.00 38.25 140 ARG A N 1
ATOM 1122 C CA . ARG A 1 140 ? 5.724 -11.358 9.602 1.00 38.25 140 ARG A CA 1
ATOM 1123 C C . ARG A 1 140 ? 4.338 -11.311 10.244 1.00 38.25 140 ARG A C 1
ATOM 1125 O O . ARG A 1 140 ? 3.814 -10.224 10.479 1.00 38.25 140 ARG A O 1
ATOM 1132 N N . PHE A 1 141 ? 3.730 -12.473 10.467 1.00 32.03 141 PHE A N 1
ATOM 1133 C CA . PHE 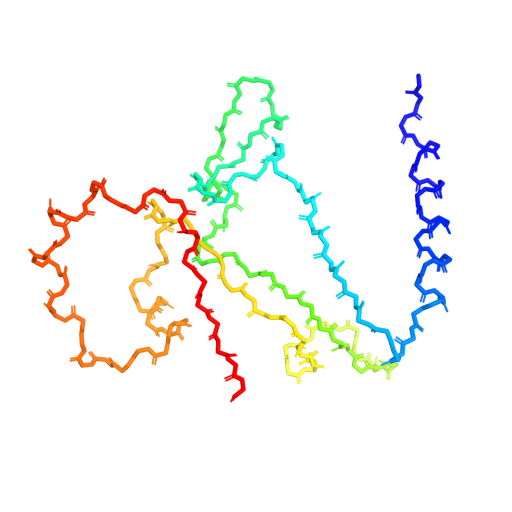A 1 141 ? 2.621 -12.581 11.413 1.00 32.03 141 PHE A CA 1
ATOM 1134 C C . PHE A 1 141 ? 3.225 -12.579 12.818 1.00 32.03 141 PHE A C 1
ATOM 1136 O O . PHE A 1 141 ? 4.191 -13.301 13.046 1.00 32.03 141 PHE A O 1
ATOM 1143 N N . LEU A 1 142 ? 2.694 -11.669 13.643 1.00 34.09 142 LEU A N 1
ATOM 1144 C CA . LEU A 1 142 ? 3.026 -11.329 15.036 1.00 34.09 142 LEU A CA 1
ATOM 1145 C C . LEU A 1 142 ? 4.114 -12.176 15.715 1.00 34.09 142 LEU A C 1
ATOM 1147 O O . LEU A 1 142 ? 3.859 -13.368 15.981 1.00 34.09 142 LEU A O 1
#

Radius of gyration: 19.93 Å; chains: 1; bounding box: 50×40×45 Å

pLDDT: mean 70.31, std 17.75, range [31.03, 92.62]

Organism: Symbiodinium microadriaticum (NCBI:txid2951)

Sequence (142 aa):
MRRSDGLKAYVNELEKVVENFSTDKVYTFCIWGVSQFLDCIRWEARGIIPGMTFGFSRFGLKAPLTIAIYEMPGEHPDPRHLRSRKRYYLNVAMWSALHPPEGDRLKELIGLPESQVEETESKQSNALAMWNLSCCYGGRFL

Secondary structure (DSSP, 8-state):
--THHHHHHHHHHHHHHHHT--TTS--------STTTEETTTTEE-SSSTT--EEGGGGT-PSPEEEEEEE--SS-S--S--GGG-EEEEEEEE-BTTBPPPHHHHHHHHT--GGGSTTSTTTTTS-TTS--S----B----